Protein AF-A0A4Q3XXM8-F1 (afdb_monomer_lite)

Structure (mmCIF, N/CA/C/O backbone):
data_AF-A0A4Q3XXM8-F1
#
_entry.id   AF-A0A4Q3XXM8-F1
#
loop_
_atom_site.group_PDB
_atom_site.id
_atom_site.type_symbol
_atom_site.label_atom_id
_atom_site.label_alt_id
_atom_site.label_comp_id
_atom_site.label_asym_id
_atom_site.label_entity_id
_atom_site.label_seq_id
_atom_site.pdbx_PDB_ins_code
_atom_site.Cartn_x
_atom_site.Cartn_y
_atom_site.Cartn_z
_atom_site.occupancy
_atom_site.B_iso_or_equiv
_atom_site.auth_seq_id
_atom_site.auth_comp_id
_atom_site.auth_asym_id
_atom_site.auth_atom_id
_atom_site.pdbx_PDB_model_num
ATOM 1 N N . MET A 1 1 ? 9.157 -39.813 -12.692 1.00 67.88 1 MET A N 1
ATOM 2 C CA . MET A 1 1 ? 10.474 -39.292 -13.123 1.00 67.88 1 MET A CA 1
ATOM 3 C C . MET A 1 1 ? 10.829 -38.127 -12.213 1.00 67.88 1 MET A C 1
ATOM 5 O O . MET A 1 1 ? 9.988 -37.257 -12.037 1.00 67.88 1 MET A O 1
ATOM 9 N N . THR A 1 2 ? 11.993 -38.142 -11.562 1.00 83.81 2 THR A N 1
ATOM 10 C CA . THR A 1 2 ? 12.398 -37.094 -10.604 1.00 83.81 2 THR A CA 1
ATOM 11 C C . THR A 1 2 ? 13.127 -35.942 -11.303 1.00 83.81 2 THR A C 1
ATOM 13 O O . THR A 1 2 ? 13.667 -36.120 -12.393 1.00 83.81 2 THR A O 1
ATOM 16 N N . ALA A 1 3 ? 13.194 -34.762 -10.672 1.00 82.50 3 ALA A N 1
ATOM 17 C CA . ALA A 1 3 ? 13.905 -33.602 -11.227 1.00 82.50 3 ALA A CA 1
ATOM 18 C C . ALA A 1 3 ? 15.385 -33.905 -11.532 1.00 82.50 3 ALA A C 1
ATOM 20 O O . ALA A 1 3 ? 15.888 -33.500 -12.574 1.00 82.50 3 ALA A O 1
ATOM 21 N N . ALA A 1 4 ? 16.058 -34.683 -10.677 1.00 84.06 4 ALA A N 1
ATOM 22 C CA . ALA A 1 4 ? 17.441 -35.109 -10.898 1.00 84.06 4 ALA A CA 1
ATOM 23 C C . ALA A 1 4 ? 17.593 -35.977 -12.163 1.00 84.06 4 ALA A C 1
ATOM 25 O O . ALA A 1 4 ? 18.532 -35.785 -12.927 1.00 84.06 4 ALA A O 1
ATOM 26 N N . GLN A 1 5 ? 16.635 -36.873 -12.432 1.00 89.19 5 GLN A N 1
ATOM 27 C CA . GLN A 1 5 ? 16.628 -37.707 -13.643 1.00 89.19 5 GLN A CA 1
ATOM 28 C C . GLN A 1 5 ? 16.385 -36.886 -14.918 1.00 89.19 5 GLN A C 1
ATOM 30 O O . GLN A 1 5 ? 16.922 -37.215 -15.972 1.00 89.19 5 GLN A O 1
ATOM 35 N N . VAL A 1 6 ? 15.579 -35.823 -14.836 1.00 85.94 6 VAL A N 1
ATOM 36 C CA . VAL A 1 6 ? 15.364 -34.882 -15.949 1.00 85.94 6 VAL A CA 1
ATOM 37 C C . VAL A 1 6 ? 16.636 -34.078 -16.212 1.00 85.94 6 VAL A C 1
ATOM 39 O O . VAL A 1 6 ? 17.088 -34.012 -17.349 1.00 85.94 6 VAL A O 1
ATOM 42 N N . CYS A 1 7 ? 17.259 -33.549 -15.158 1.00 91.25 7 CYS A N 1
ATOM 43 C CA . CYS A 1 7 ? 18.519 -32.810 -15.244 1.00 91.25 7 CYS A CA 1
ATOM 44 C C . CYS A 1 7 ? 19.628 -33.645 -15.896 1.00 91.25 7 CYS A C 1
ATOM 46 O O . CYS A 1 7 ? 20.273 -33.185 -16.830 1.00 91.25 7 CYS A O 1
ATOM 48 N N . GLN A 1 8 ? 19.776 -34.905 -15.473 1.00 90.62 8 GLN A N 1
ATOM 49 C CA . GLN A 1 8 ? 20.765 -35.829 -16.029 1.00 90.62 8 GLN A CA 1
ATOM 50 C C . GLN A 1 8 ? 20.511 -36.169 -17.506 1.00 90.62 8 GLN A C 1
ATOM 52 O O . GLN A 1 8 ? 21.456 -36.371 -18.258 1.00 90.62 8 GLN A O 1
ATOM 57 N N . ARG A 1 9 ? 19.246 -36.248 -17.938 1.00 92.44 9 ARG A N 1
ATOM 58 C CA . ARG A 1 9 ? 18.896 -36.576 -19.330 1.00 92.44 9 ARG A CA 1
ATOM 59 C C . ARG A 1 9 ? 19.148 -35.416 -20.292 1.00 92.44 9 ARG A C 1
ATOM 61 O O . ARG A 1 9 ? 19.502 -35.661 -21.438 1.00 92.44 9 ARG A O 1
ATOM 68 N N . TYR A 1 10 ? 18.911 -34.189 -19.839 1.00 91.12 10 TYR A N 1
ATOM 69 C CA . TYR A 1 10 ? 19.000 -32.986 -20.670 1.00 91.12 10 TYR A CA 1
ATOM 70 C C . TYR A 1 10 ? 20.279 -32.173 -20.432 1.00 91.12 10 TYR A C 1
ATOM 72 O O . TYR A 1 10 ? 20.393 -31.080 -20.972 1.00 91.12 10 TYR A O 1
ATOM 80 N N . ASP A 1 11 ? 21.212 -32.693 -19.631 1.00 93.12 11 ASP A N 1
ATOM 81 C CA . ASP A 1 11 ? 22.475 -32.040 -19.254 1.00 93.12 11 ASP A CA 1
ATOM 82 C C . ASP A 1 11 ? 22.293 -30.607 -18.716 1.00 93.12 11 ASP A C 1
ATOM 84 O O . ASP A 1 11 ? 23.080 -29.695 -18.962 1.00 93.12 11 ASP A O 1
ATOM 88 N N . ILE A 1 12 ? 21.208 -30.394 -17.965 1.00 94.06 12 ILE A N 1
ATOM 89 C CA . ILE A 1 12 ? 20.912 -29.114 -17.316 1.00 94.06 12 ILE A CA 1
ATOM 90 C C . ILE A 1 12 ? 21.122 -29.221 -15.812 1.00 94.06 12 ILE A C 1
ATOM 92 O O . ILE A 1 12 ? 20.790 -30.225 -15.184 1.00 94.06 12 ILE A O 1
ATOM 96 N N . SER A 1 13 ? 21.633 -28.150 -15.204 1.00 93.06 13 SER A N 1
ATOM 97 C CA . SER A 1 13 ? 21.755 -28.086 -13.748 1.00 93.06 13 SER A CA 1
ATOM 98 C C . SER A 1 13 ? 20.377 -28.057 -13.075 1.00 93.06 13 SER A C 1
ATOM 100 O O . SER A 1 13 ? 19.411 -27.508 -13.614 1.00 93.06 13 SER A O 1
ATOM 102 N N . LEU A 1 14 ? 20.293 -28.573 -11.843 1.00 86.31 14 LEU A N 1
ATOM 103 C CA . LEU A 1 14 ? 19.061 -28.518 -11.047 1.00 86.31 14 LEU A CA 1
ATOM 104 C C . LEU A 1 14 ? 18.592 -27.075 -10.803 1.00 86.31 14 LEU A C 1
ATOM 106 O O . LEU A 1 14 ? 17.391 -26.817 -10.736 1.00 86.31 14 LEU A O 1
ATOM 110 N N . SER A 1 15 ? 19.531 -26.134 -10.695 1.00 85.06 15 SER A N 1
ATOM 111 C CA . SER A 1 15 ? 19.249 -24.707 -10.528 1.00 85.06 15 SER A CA 1
ATOM 112 C C . SER A 1 15 ? 18.613 -24.106 -11.782 1.00 85.06 15 SER A C 1
ATOM 114 O O . SER A 1 15 ? 17.580 -23.449 -11.675 1.00 85.06 15 SER A O 1
ATOM 116 N N . SER A 1 16 ? 19.165 -24.387 -12.968 1.00 88.62 16 SER A N 1
ATOM 117 C CA . SER A 1 16 ? 18.597 -23.954 -14.254 1.00 88.62 16 SER A CA 1
ATOM 118 C C . SER A 1 16 ? 17.220 -24.573 -14.477 1.00 88.62 16 SER A C 1
ATOM 120 O O . SER A 1 16 ? 16.274 -23.867 -14.809 1.00 88.62 16 SER A O 1
ATOM 122 N N . PHE A 1 17 ? 17.070 -25.872 -14.206 1.00 89.50 17 PHE A N 1
ATOM 123 C CA . PHE A 1 17 ? 15.781 -26.554 -14.286 1.00 89.50 17 PHE A CA 1
ATOM 124 C C . PHE A 1 17 ? 14.728 -25.906 -13.376 1.00 89.50 17 PHE A C 1
ATOM 126 O O . PHE A 1 17 ? 13.616 -25.634 -13.818 1.00 89.50 17 PHE A O 1
ATOM 133 N N . ARG A 1 18 ? 15.077 -25.602 -12.119 1.00 87.19 18 ARG A N 1
ATOM 134 C CA . ARG A 1 18 ? 14.179 -24.914 -11.176 1.00 87.19 18 ARG A CA 1
ATOM 135 C C . ARG A 1 18 ? 13.834 -23.495 -11.615 1.00 87.19 18 ARG A C 1
ATOM 137 O O . ARG A 1 18 ? 12.700 -23.073 -11.413 1.00 87.19 18 ARG A O 1
ATOM 144 N N . LEU A 1 19 ? 14.783 -22.774 -12.208 1.00 85.00 19 LEU A N 1
ATOM 145 C CA . LEU A 1 19 ? 14.541 -21.445 -12.762 1.00 85.00 19 LEU A CA 1
ATOM 146 C C . LEU A 1 19 ? 13.542 -21.510 -13.923 1.00 85.00 19 LEU A C 1
ATOM 148 O O . LEU A 1 19 ? 12.553 -20.788 -13.903 1.00 85.00 19 LEU A O 1
ATOM 152 N N . HIS A 1 20 ? 13.751 -22.409 -14.886 1.00 86.62 20 HIS A N 1
ATOM 153 C CA . HIS A 1 20 ? 12.822 -22.603 -16.003 1.00 86.62 20 HIS A CA 1
ATOM 154 C C . HIS A 1 20 ? 11.451 -23.082 -15.535 1.00 86.62 20 HIS A C 1
ATOM 156 O O . HIS A 1 20 ? 10.440 -22.590 -16.024 1.00 86.62 20 HIS A O 1
ATOM 162 N N . ALA A 1 21 ? 11.408 -23.976 -14.546 1.00 87.31 21 ALA A N 1
ATOM 163 C CA . ALA A 1 21 ? 10.158 -24.405 -13.941 1.00 87.31 21 ALA A CA 1
ATOM 164 C C . ALA A 1 21 ? 9.421 -23.237 -13.266 1.00 87.31 21 ALA A C 1
ATOM 166 O O . ALA A 1 21 ? 8.209 -23.134 -13.404 1.00 87.31 21 ALA A O 1
ATOM 167 N N . ARG A 1 22 ? 10.137 -22.324 -12.592 1.00 76.44 22 ARG A N 1
ATOM 168 C CA . ARG A 1 22 ? 9.548 -21.113 -12.001 1.00 76.44 22 ARG A CA 1
ATOM 169 C C . ARG A 1 22 ? 9.010 -20.169 -13.076 1.00 76.44 22 ARG A C 1
ATOM 171 O O . ARG A 1 22 ? 7.848 -19.797 -13.015 1.00 76.44 22 ARG A O 1
ATOM 178 N N . VAL A 1 23 ? 9.830 -19.830 -14.073 1.00 77.56 23 VAL A N 1
ATOM 179 C CA . VAL A 1 23 ? 9.453 -18.913 -15.166 1.00 77.56 23 VAL A CA 1
ATOM 180 C C . VAL A 1 23 ? 8.294 -19.471 -15.995 1.00 77.56 23 VAL A C 1
ATOM 182 O O . VAL A 1 23 ? 7.409 -18.729 -16.401 1.00 77.56 23 VAL A O 1
ATOM 185 N N . GLY A 1 24 ? 8.282 -20.781 -16.239 1.00 81.31 24 GLY A N 1
ATOM 186 C CA . GLY A 1 24 ? 7.232 -21.458 -16.996 1.00 81.31 24 GLY A CA 1
ATOM 187 C C . GLY A 1 24 ? 6.001 -21.838 -16.174 1.00 81.31 24 GLY A C 1
ATOM 188 O O . GLY A 1 24 ? 5.090 -22.448 -16.729 1.00 81.31 24 GLY A O 1
ATOM 189 N N . GLY A 1 25 ? 5.976 -21.557 -14.866 1.00 78.94 25 GLY A N 1
ATOM 190 C CA . GLY A 1 25 ? 4.890 -21.981 -13.978 1.00 78.94 25 GLY A CA 1
ATOM 191 C C . GLY A 1 25 ? 4.705 -23.503 -13.918 1.00 78.94 25 GLY A C 1
ATOM 192 O O . GLY A 1 25 ? 3.598 -23.989 -13.687 1.00 78.94 25 GLY A O 1
ATOM 193 N N . TRP A 1 26 ? 5.765 -24.282 -14.162 1.00 83.12 26 TRP A N 1
ATOM 194 C CA . TRP A 1 26 ? 5.701 -25.740 -14.183 1.00 83.12 26 TRP A CA 1
ATOM 195 C C . TRP A 1 26 ? 5.463 -26.262 -12.771 1.00 83.12 26 TRP A C 1
ATOM 197 O O . TRP A 1 26 ? 6.353 -26.266 -11.917 1.00 83.12 26 TRP A O 1
ATOM 207 N N . ARG A 1 27 ? 4.241 -26.729 -12.531 1.00 73.31 27 ARG A N 1
ATOM 208 C CA . ARG A 1 27 ? 3.863 -27.392 -11.288 1.00 73.31 27 ARG A CA 1
ATOM 209 C C . ARG A 1 27 ? 4.184 -28.877 -11.350 1.00 73.31 27 ARG A C 1
ATOM 211 O O . ARG A 1 27 ? 4.212 -29.506 -12.408 1.00 73.31 27 ARG A O 1
ATOM 218 N N . ARG A 1 28 ? 4.428 -29.447 -10.177 1.00 71.56 28 ARG A N 1
ATOM 219 C CA . ARG A 1 28 ? 4.522 -30.892 -9.992 1.00 71.56 28 ARG A CA 1
ATOM 220 C C . ARG A 1 28 ? 3.136 -31.500 -10.210 1.00 71.56 28 ARG A C 1
ATOM 222 O O . ARG A 1 28 ? 2.192 -31.068 -9.567 1.00 71.56 28 ARG A O 1
ATOM 229 N N . MET A 1 29 ? 3.012 -32.493 -11.092 1.00 64.75 29 MET A N 1
ATOM 230 C CA . MET A 1 29 ? 1.732 -33.183 -11.345 1.00 64.75 29 MET A CA 1
ATOM 231 C C . MET A 1 29 ? 1.165 -33.866 -10.090 1.00 64.75 29 MET A C 1
ATOM 233 O O . MET A 1 29 ? -0.035 -34.080 -9.994 1.00 64.75 29 MET A O 1
ATOM 237 N N . ASP A 1 30 ? 2.030 -34.214 -9.136 1.00 66.62 30 ASP A N 1
ATOM 238 C CA . ASP A 1 30 ? 1.678 -34.781 -7.833 1.00 66.62 30 ASP A CA 1
ATOM 239 C C . ASP A 1 30 ? 1.353 -33.724 -6.768 1.00 66.62 30 ASP A C 1
ATOM 241 O O . ASP A 1 30 ? 0.898 -34.064 -5.678 1.00 66.62 30 ASP A O 1
ATOM 245 N N . GLN A 1 31 ? 1.588 -32.444 -7.062 1.00 64.69 31 GLN A N 1
ATOM 246 C CA . GLN A 1 31 ? 1.162 -31.360 -6.196 1.00 64.69 31 GLN A CA 1
ATOM 247 C C . GLN A 1 31 ? -0.325 -31.123 -6.474 1.00 64.69 31 GLN A C 1
ATOM 249 O O . GLN A 1 31 ? -0.661 -30.756 -7.605 1.00 64.69 31 GLN A O 1
ATOM 254 N N . PRO A 1 32 ? -1.224 -31.338 -5.494 1.00 60.81 32 PRO A N 1
ATOM 255 C CA . PRO A 1 32 ? -2.619 -30.975 -5.683 1.00 60.81 32 PRO A CA 1
ATOM 256 C C . PRO A 1 32 ? -2.660 -29.503 -6.088 1.00 60.81 32 PRO A C 1
ATOM 258 O O . PRO A 1 32 ? -1.897 -28.688 -5.553 1.00 60.81 32 PRO A O 1
ATOM 261 N N . ALA A 1 33 ? -3.487 -29.173 -7.084 1.00 61.25 33 ALA A N 1
ATOM 262 C CA . ALA A 1 33 ? -3.715 -27.781 -7.435 1.00 61.25 33 ALA A CA 1
ATOM 263 C C . ALA A 1 33 ? -4.059 -27.056 -6.133 1.00 61.25 33 ALA A C 1
ATOM 265 O O . ALA A 1 33 ? -4.947 -27.501 -5.412 1.00 61.25 33 ALA A O 1
ATOM 266 N N . SER A 1 34 ? -3.289 -26.020 -5.783 1.00 55.09 34 SER A N 1
ATOM 267 C CA . SER A 1 34 ? -3.621 -25.186 -4.629 1.00 55.09 34 SER A CA 1
ATOM 268 C C . SER A 1 34 ? -4.976 -24.555 -4.933 1.00 55.09 34 SER A C 1
ATOM 270 O O . SER A 1 34 ? -5.052 -23.592 -5.686 1.00 55.09 34 SER A O 1
ATOM 272 N N . GLU A 1 35 ? -6.030 -25.209 -4.458 1.00 57.59 35 GLU A N 1
ATOM 273 C CA . GLU A 1 35 ? -7.436 -24.864 -4.677 1.00 57.59 35 GLU A CA 1
ATOM 274 C C . GLU A 1 35 ? -7.880 -23.772 -3.700 1.00 57.59 35 GLU A C 1
ATOM 276 O O . GLU A 1 35 ? -8.967 -23.224 -3.823 1.00 57.59 35 GLU A O 1
ATOM 281 N N . ILE A 1 36 ? -7.007 -23.441 -2.747 1.00 57.34 36 ILE A N 1
ATOM 282 C CA . ILE A 1 36 ? -7.169 -22.370 -1.777 1.00 57.34 36 ILE A CA 1
ATOM 283 C C . ILE A 1 36 ? -6.717 -21.078 -2.471 1.00 57.34 36 ILE A C 1
ATOM 285 O O . ILE A 1 36 ? -5.523 -20.951 -2.773 1.00 57.34 36 ILE A O 1
ATOM 289 N N . PRO A 1 37 ? -7.640 -20.145 -2.778 1.00 56.88 37 PRO A N 1
ATOM 290 C CA . PRO A 1 37 ? -7.265 -18.794 -3.164 1.00 56.88 37 PRO A CA 1
ATOM 291 C C . PRO A 1 37 ? -6.424 -18.197 -2.033 1.00 56.88 37 PRO A C 1
ATOM 293 O O . PRO A 1 37 ? -6.772 -18.428 -0.873 1.00 56.88 37 PRO A O 1
ATOM 296 N N . PRO A 1 38 ? -5.344 -17.462 -2.338 1.00 58.34 38 PRO A N 1
ATOM 297 C CA . PRO A 1 38 ? -4.522 -16.862 -1.299 1.00 58.34 38 PRO A CA 1
ATOM 298 C C . PRO A 1 38 ? -5.405 -16.027 -0.372 1.00 58.34 38 PRO A C 1
ATOM 300 O O . PRO A 1 38 ? -6.223 -15.222 -0.834 1.00 58.34 38 PRO A O 1
ATOM 303 N N . GLU A 1 39 ? -5.274 -16.262 0.931 1.00 58.97 39 GLU A N 1
ATOM 304 C CA . GLU A 1 39 ? -5.974 -15.467 1.939 1.00 58.97 39 GLU A CA 1
ATOM 305 C C . GLU A 1 39 ? -5.595 -13.986 1.740 1.00 58.97 39 GLU A C 1
ATOM 307 O O . GLU A 1 39 ? -4.436 -13.688 1.428 1.00 58.97 39 GLU A O 1
ATOM 312 N N . PRO A 1 40 ? -6.528 -13.029 1.898 1.00 57.56 40 PRO A N 1
ATOM 313 C CA . PRO A 1 40 ? -6.214 -11.611 1.759 1.00 57.56 40 PRO A CA 1
ATOM 314 C C . PRO A 1 40 ? -5.060 -11.202 2.691 1.00 57.56 40 PRO A C 1
ATOM 316 O O . PRO A 1 40 ? -5.246 -11.055 3.898 1.00 57.56 40 PRO A O 1
ATOM 319 N N . GLY A 1 41 ? -3.865 -10.999 2.127 1.00 59.09 41 GLY A N 1
ATOM 320 C CA . GLY A 1 41 ? -2.643 -10.683 2.877 1.00 59.09 41 GLY A CA 1
ATOM 321 C C . GLY A 1 41 ? -1.556 -11.763 2.856 1.00 59.09 41 GLY A C 1
ATOM 322 O O . GLY A 1 41 ? -0.490 -11.535 3.428 1.00 59.09 41 GLY A O 1
ATOM 323 N N . GLU A 1 42 ? -1.771 -12.904 2.196 1.00 64.38 42 GLU A N 1
ATOM 324 C CA . GLU A 1 42 ? -0.687 -13.840 1.897 1.00 64.38 42 GLU A CA 1
ATOM 325 C C . GLU A 1 42 ? 0.273 -13.240 0.868 1.00 64.38 42 GLU A C 1
ATOM 327 O O . GLU A 1 42 ? -0.114 -12.846 -0.227 1.00 64.38 42 GLU A O 1
ATOM 332 N N . TYR A 1 43 ? 1.549 -13.173 1.242 1.00 61.59 43 TYR A N 1
ATOM 333 C CA . TYR A 1 43 ? 2.623 -12.741 0.359 1.00 61.59 43 TYR A CA 1
ATOM 334 C C . TYR A 1 43 ? 2.853 -13.795 -0.729 1.00 61.59 43 TYR A C 1
ATOM 336 O O . TYR A 1 43 ? 3.370 -14.879 -0.433 1.00 61.59 43 TYR A O 1
ATOM 344 N N . HIS A 1 44 ? 2.518 -13.482 -1.984 1.00 61.88 44 HIS A N 1
ATOM 345 C CA . HIS A 1 44 ? 2.935 -14.306 -3.110 1.00 61.88 44 HIS A CA 1
ATOM 346 C C . HIS A 1 44 ? 4.297 -13.812 -3.633 1.00 61.88 44 HIS A C 1
ATOM 348 O O . HIS A 1 44 ? 4.485 -12.616 -3.844 1.00 61.88 44 HIS A O 1
ATOM 354 N N . PRO A 1 45 ? 5.279 -14.698 -3.880 1.00 61.66 45 PRO A N 1
ATOM 355 C CA . PRO A 1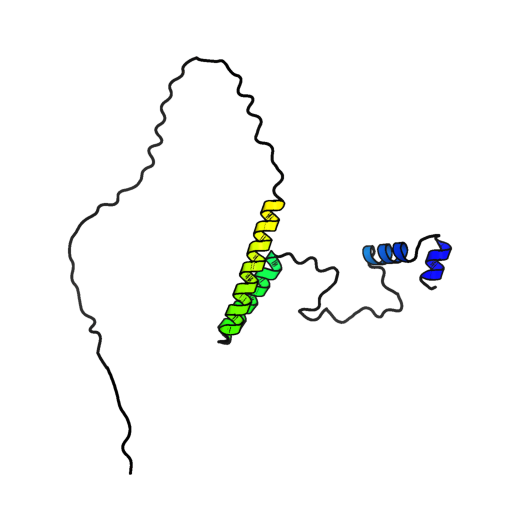 45 ? 6.609 -14.290 -4.344 1.00 61.66 45 PRO A CA 1
ATOM 356 C C . PRO A 1 45 ? 6.613 -13.609 -5.725 1.00 61.66 45 PRO A C 1
ATOM 358 O O . PRO A 1 45 ? 7.605 -12.972 -6.071 1.00 61.66 45 PRO A O 1
ATOM 361 N N . ASP A 1 46 ? 5.523 -13.725 -6.488 1.00 62.22 46 ASP A N 1
ATOM 362 C CA . ASP A 1 46 ? 5.330 -13.031 -7.770 1.00 62.22 46 ASP A CA 1
ATOM 363 C C . ASP A 1 46 ? 4.520 -11.720 -7.643 1.00 62.22 46 ASP A C 1
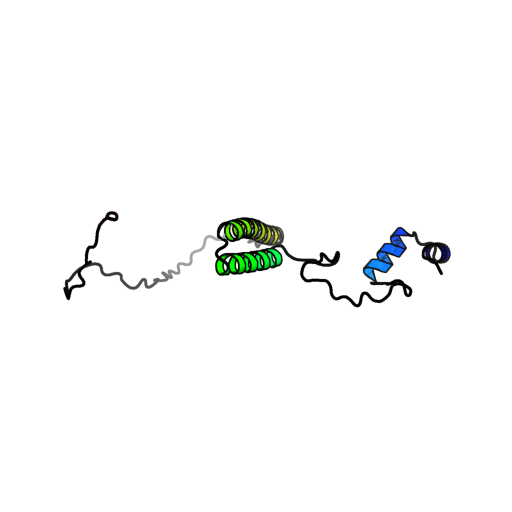ATOM 365 O O . ASP A 1 46 ? 4.301 -11.040 -8.649 1.00 62.22 46 ASP A O 1
ATOM 369 N N . ASP A 1 47 ? 4.100 -11.334 -6.430 1.00 69.06 47 ASP A N 1
ATOM 370 C CA . ASP A 1 47 ? 3.398 -10.070 -6.183 1.00 69.06 47 ASP A CA 1
ATO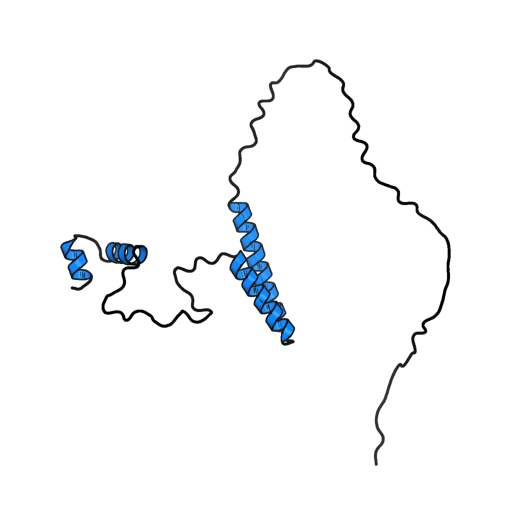M 371 C C . ASP A 1 47 ? 4.373 -8.894 -6.298 1.00 69.06 47 ASP A C 1
ATOM 373 O O . ASP A 1 47 ? 5.001 -8.450 -5.333 1.00 69.06 47 ASP A O 1
ATOM 377 N N . ASN A 1 48 ? 4.495 -8.352 -7.508 1.00 73.81 48 ASN A N 1
ATOM 378 C CA . ASN A 1 48 ? 5.138 -7.062 -7.730 1.00 73.81 48 ASN A CA 1
ATOM 379 C C . ASN A 1 48 ? 4.164 -5.936 -7.368 1.00 73.81 48 ASN A C 1
ATOM 381 O O . ASN A 1 48 ? 3.542 -5.333 -8.238 1.00 73.81 48 ASN A O 1
ATOM 385 N N . VAL A 1 49 ? 4.030 -5.658 -6.072 1.00 81.50 49 VAL A N 1
ATOM 386 C CA . VAL A 1 49 ? 3.281 -4.500 -5.565 1.00 81.50 49 VAL A CA 1
ATOM 387 C C . VAL A 1 49 ? 4.159 -3.253 -5.562 1.00 81.50 49 VAL A C 1
ATOM 389 O O . VAL A 1 49 ? 5.285 -3.263 -5.056 1.00 81.50 49 VAL A O 1
ATOM 392 N N . SER A 1 50 ? 3.658 -2.157 -6.132 1.00 89.06 50 SER A N 1
ATOM 393 C CA . SER A 1 50 ? 4.380 -0.888 -6.125 1.00 89.06 50 SER A CA 1
ATOM 394 C C . SER A 1 50 ? 4.257 -0.187 -4.766 1.00 89.06 50 SER A C 1
ATOM 396 O O . SER A 1 50 ? 3.333 -0.429 -3.986 1.00 89.06 50 SER A O 1
ATOM 398 N N . PHE A 1 51 ? 5.173 0.743 -4.471 1.00 89.94 51 PHE A N 1
ATOM 399 C CA . PHE A 1 51 ? 5.065 1.576 -3.265 1.00 89.94 51 PHE A CA 1
ATOM 400 C C . PHE A 1 51 ? 3.784 2.426 -3.244 1.00 89.94 51 PHE A C 1
ATOM 402 O O . PHE A 1 51 ? 3.316 2.766 -2.160 1.00 89.94 51 PHE A O 1
ATOM 409 N N . ALA A 1 52 ? 3.220 2.752 -4.414 1.00 91.31 52 ALA A N 1
ATOM 410 C CA . ALA A 1 52 ? 1.954 3.470 -4.518 1.00 91.31 52 ALA A CA 1
ATOM 411 C C . ALA A 1 52 ? 0.777 2.583 -4.082 1.00 91.31 52 ALA A C 1
ATOM 413 O O . ALA A 1 52 ? 0.007 2.992 -3.217 1.00 91.31 52 ALA A O 1
ATOM 414 N N . ASP A 1 53 ? 0.717 1.337 -4.562 1.00 91.19 53 ASP A N 1
ATOM 415 C CA . ASP A 1 53 ? -0.347 0.388 -4.191 1.00 91.19 53 ASP A CA 1
ATOM 416 C C . ASP A 1 53 ? -0.349 0.107 -2.679 1.00 91.19 53 ASP A C 1
ATOM 418 O O . ASP A 1 53 ? -1.392 0.042 -2.025 1.00 91.19 53 ASP A O 1
ATOM 422 N N . LEU A 1 54 ? 0.843 -0.007 -2.085 1.00 93.19 54 LEU A N 1
ATOM 423 C CA . LEU A 1 54 ? 0.988 -0.173 -0.638 1.00 93.19 54 LEU A CA 1
ATOM 424 C C . LEU A 1 54 ? 0.546 1.076 0.141 1.00 93.19 54 LEU A C 1
ATOM 426 O O . LEU A 1 54 ? 0.015 0.947 1.248 1.00 93.19 54 LEU A O 1
ATOM 430 N N . ALA A 1 55 ? 0.757 2.278 -0.406 1.00 95.75 55 ALA A N 1
ATOM 431 C CA . ALA A 1 55 ? 0.277 3.515 0.204 1.00 95.75 55 ALA A CA 1
ATOM 432 C C . ALA A 1 55 ? -1.259 3.574 0.185 1.00 95.75 55 ALA A C 1
ATOM 434 O O . ALA A 1 55 ? -1.868 3.878 1.212 1.00 95.75 55 ALA A O 1
ATOM 435 N N . ASP A 1 56 ? -1.897 3.188 -0.921 1.00 94.94 56 ASP A N 1
ATOM 436 C CA . ASP A 1 56 ? -3.360 3.118 -1.014 1.00 94.94 56 ASP A CA 1
ATOM 437 C C . ASP A 1 56 ? -3.944 2.147 0.020 1.00 94.94 56 ASP A C 1
ATOM 439 O O . ASP A 1 56 ? -4.909 2.467 0.726 1.00 94.94 56 ASP A O 1
ATOM 443 N N . GLN A 1 57 ? -3.302 0.991 0.206 1.00 95.44 57 GLN A N 1
ATOM 444 C CA . GLN A 1 57 ? -3.712 0.035 1.231 1.00 95.44 57 GLN A CA 1
ATOM 445 C C . GLN A 1 57 ? -3.532 0.586 2.654 1.00 95.44 57 GLN A C 1
ATOM 447 O O . GLN A 1 57 ? -4.403 0.402 3.513 1.00 95.44 57 GLN A O 1
ATOM 452 N N . ALA A 1 58 ? -2.439 1.308 2.920 1.00 97.19 58 ALA A N 1
ATOM 453 C CA . ALA A 1 58 ? -2.247 1.993 4.196 1.00 97.19 58 ALA A CA 1
ATOM 454 C C . ALA A 1 58 ? -3.353 3.034 4.442 1.00 97.19 58 ALA A C 1
ATOM 456 O O . ALA A 1 58 ? -3.886 3.111 5.550 1.00 97.19 58 ALA A O 1
ATOM 457 N N . PHE A 1 59 ? -3.770 3.773 3.411 1.00 96.88 59 PHE A N 1
ATOM 458 C CA . PHE A 1 59 ? -4.859 4.744 3.510 1.00 96.88 59 PHE A CA 1
ATOM 459 C C . PHE A 1 59 ? -6.210 4.093 3.850 1.00 96.88 59 PHE A C 1
ATOM 461 O O . PHE A 1 59 ? -6.959 4.605 4.691 1.00 96.88 59 PHE A O 1
ATOM 468 N N . LEU A 1 60 ? -6.515 2.923 3.278 1.00 97.12 60 LEU A N 1
ATOM 469 C CA . LEU A 1 60 ? -7.706 2.150 3.650 1.00 97.12 60 LEU A CA 1
ATOM 470 C C . LEU A 1 60 ? -7.681 1.726 5.127 1.00 97.12 60 LEU A C 1
ATOM 472 O O . LEU A 1 60 ? -8.706 1.815 5.812 1.00 97.12 60 LEU A O 1
ATOM 476 N N . ASN A 1 61 ? -6.515 1.338 5.647 1.00 96.75 61 ASN A N 1
ATOM 477 C CA . ASN A 1 61 ? -6.357 1.012 7.064 1.00 96.75 61 ASN A CA 1
ATOM 478 C C . ASN A 1 61 ? -6.540 2.237 7.973 1.00 96.75 61 ASN A C 1
ATOM 480 O O . ASN A 1 61 ? -7.188 2.113 9.013 1.00 96.75 61 ASN A O 1
ATOM 484 N N . ILE A 1 62 ? -6.077 3.426 7.565 1.00 98.06 62 ILE A N 1
ATOM 485 C CA . ILE A 1 62 ? -6.353 4.685 8.283 1.00 98.06 62 ILE A CA 1
ATOM 486 C C . ILE A 1 62 ? -7.865 4.907 8.380 1.00 98.06 62 ILE A C 1
ATOM 488 O O . ILE A 1 62 ? -8.389 5.096 9.478 1.00 98.06 62 ILE A O 1
ATOM 492 N N . ARG A 1 63 ? -8.590 4.825 7.255 1.00 97.94 63 ARG A N 1
ATOM 493 C CA . ARG A 1 63 ? -10.054 5.003 7.232 1.00 97.94 63 ARG A CA 1
ATOM 494 C C . ARG A 1 63 ? -10.766 4.002 8.139 1.00 97.94 63 ARG A C 1
ATOM 496 O O . ARG A 1 63 ? -11.674 4.384 8.875 1.00 97.94 63 ARG A O 1
ATOM 503 N N . ARG A 1 64 ? -10.339 2.736 8.118 1.00 98.00 64 ARG A N 1
ATOM 504 C CA . ARG A 1 64 ? -10.887 1.680 8.982 1.00 98.00 64 ARG A CA 1
ATOM 505 C C . ARG A 1 64 ? -10.624 1.961 10.463 1.00 98.00 64 ARG A C 1
ATOM 507 O O . ARG A 1 64 ? -11.533 1.811 11.275 1.00 98.00 64 ARG A O 1
ATOM 514 N N . ALA A 1 65 ? -9.410 2.374 10.820 1.00 97.56 65 ALA A N 1
ATOM 515 C CA . ALA A 1 65 ? -9.046 2.694 12.197 1.00 97.56 65 ALA A CA 1
ATOM 516 C C . ALA A 1 65 ? -9.815 3.918 12.721 1.00 97.56 65 ALA A C 1
ATOM 518 O O . ALA A 1 65 ? -10.328 3.881 13.839 1.00 97.56 65 ALA A O 1
ATOM 519 N N . LEU A 1 66 ? -9.963 4.962 11.897 1.00 97.12 66 LEU A N 1
ATOM 520 C CA . LEU A 1 66 ? -10.766 6.144 12.222 1.00 97.12 66 LEU A CA 1
ATOM 521 C C . LEU A 1 66 ? -12.245 5.792 12.412 1.00 97.12 66 LEU A C 1
ATOM 523 O O . LEU A 1 66 ? -12.836 6.189 13.412 1.00 97.12 66 LEU A O 1
ATOM 527 N N . GLY A 1 67 ? -12.819 4.989 11.510 1.00 97.38 67 GLY A N 1
ATOM 528 C CA . GLY A 1 67 ? -14.204 4.520 11.630 1.00 97.38 67 GLY A CA 1
ATOM 529 C C . GLY A 1 67 ? -14.464 3.695 12.894 1.00 97.38 67 GLY A C 1
ATOM 530 O O . GLY A 1 67 ? -15.585 3.667 13.389 1.00 97.38 67 GLY A O 1
ATOM 531 N N . ALA A 1 68 ? -13.428 3.065 13.450 1.00 96.94 68 ALA A N 1
ATOM 532 C CA . ALA A 1 68 ? -13.503 2.304 14.692 1.00 96.94 68 ALA A CA 1
ATOM 533 C C . ALA A 1 68 ? -13.023 3.076 15.939 1.00 96.94 68 ALA A C 1
ATOM 535 O O . ALA A 1 68 ? -12.869 2.473 17.000 1.00 96.94 68 ALA A O 1
ATOM 536 N N . GLY A 1 69 ? -12.736 4.379 15.827 1.00 97.56 69 GLY A N 1
ATOM 537 C CA . GLY A 1 69 ? -12.288 5.216 16.948 1.00 97.56 69 GLY A CA 1
ATOM 538 C C . GLY A 1 69 ? -10.868 4.924 17.454 1.00 97.56 69 GLY A C 1
ATOM 539 O O . GLY A 1 69 ? -10.494 5.361 18.541 1.00 97.56 69 GLY A O 1
ATOM 540 N N . ARG A 1 70 ? -10.042 4.199 16.689 1.00 97.94 70 ARG A N 1
ATOM 541 C CA . ARG A 1 70 ? -8.680 3.803 17.088 1.00 97.94 70 ARG A CA 1
ATOM 542 C C . ARG A 1 70 ? -7.645 4.810 16.591 1.00 97.94 70 ARG A C 1
ATOM 544 O O . ARG A 1 70 ? -6.894 4.554 15.650 1.00 97.94 70 ARG A O 1
ATOM 551 N N . ALA A 1 71 ? -7.599 5.969 17.247 1.00 95.81 71 ALA A N 1
ATOM 552 C CA . ALA A 1 71 ? -6.745 7.095 16.850 1.00 95.81 71 ALA A CA 1
ATOM 553 C C . ALA A 1 71 ? -5.237 6.762 16.825 1.00 95.81 71 ALA A C 1
ATOM 555 O O . ALA A 1 71 ? -4.509 7.219 15.940 1.00 95.81 71 ALA A O 1
ATOM 556 N N . SER A 1 72 ? -4.754 5.938 17.760 1.00 97.69 72 SER A N 1
ATOM 557 C CA . SER A 1 72 ? -3.350 5.501 17.814 1.00 97.69 72 SER A CA 1
ATOM 558 C C . SER A 1 72 ? -2.968 4.595 16.639 1.00 97.69 72 SER A C 1
ATOM 560 O O . SER A 1 72 ? -1.883 4.732 16.068 1.00 97.69 72 SER A O 1
ATOM 562 N N . GLU A 1 73 ? -3.874 3.705 16.235 1.00 97.44 73 GLU A N 1
ATOM 563 C CA . GLU A 1 73 ? -3.678 2.843 15.073 1.00 97.44 73 GLU A CA 1
ATOM 564 C C . GLU A 1 73 ? -3.689 3.672 13.782 1.00 97.44 73 GLU A C 1
ATOM 566 O O . GLU A 1 73 ? -2.772 3.555 12.972 1.00 97.44 73 GLU A O 1
ATOM 571 N N . ALA A 1 74 ? -4.654 4.587 13.636 1.00 98.06 74 ALA A N 1
ATOM 572 C CA . ALA A 1 74 ? -4.701 5.519 12.509 1.00 98.06 74 ALA A CA 1
ATOM 573 C C . ALA A 1 74 ? -3.402 6.337 12.393 1.00 98.06 74 ALA A C 1
ATOM 575 O O . ALA A 1 74 ? -2.844 6.464 11.306 1.00 98.06 74 ALA A O 1
ATOM 576 N N . SER A 1 75 ? -2.872 6.820 13.521 1.00 97.88 75 SER A N 1
ATOM 577 C CA . SER A 1 75 ? -1.605 7.564 13.561 1.00 97.88 75 SER A CA 1
ATOM 578 C C . SER A 1 75 ? -0.412 6.714 13.114 1.00 97.88 75 SER A C 1
ATOM 580 O O . SER A 1 75 ? 0.479 7.202 12.419 1.00 97.88 75 SER A O 1
ATOM 582 N N . THR A 1 76 ? -0.393 5.434 13.492 1.00 98.25 76 THR A N 1
ATOM 583 C CA . THR A 1 76 ? 0.634 4.483 13.044 1.00 98.25 76 THR A CA 1
ATOM 584 C C . THR A 1 76 ? 0.566 4.281 11.534 1.00 98.25 76 THR A C 1
ATOM 586 O O . THR A 1 76 ? 1.585 4.416 10.856 1.00 98.25 76 THR A O 1
ATOM 589 N N . TRP A 1 77 ? -0.629 4.034 10.992 1.00 98.06 77 TRP A N 1
ATOM 590 C CA . TRP A 1 77 ? -0.823 3.857 9.553 1.00 98.06 77 TRP A CA 1
ATOM 591 C C . TRP A 1 77 ? -0.515 5.122 8.750 1.00 98.06 77 TRP A C 1
ATOM 593 O O . TRP A 1 77 ? 0.028 5.016 7.654 1.00 98.06 77 TRP A O 1
ATOM 603 N N . MET A 1 78 ? -0.758 6.312 9.305 1.00 98.12 78 MET A N 1
ATOM 604 C CA . MET A 1 78 ? -0.421 7.578 8.648 1.00 98.12 78 MET A CA 1
ATOM 605 C C . MET A 1 78 ? 1.091 7.739 8.448 1.00 98.12 78 MET A C 1
ATOM 607 O O . MET A 1 78 ? 1.541 8.056 7.353 1.00 98.12 78 MET A O 1
ATOM 611 N N . ARG A 1 79 ? 1.899 7.376 9.454 1.00 98.38 79 ARG A N 1
ATOM 612 C CA . ARG A 1 79 ? 3.368 7.362 9.317 1.00 98.38 79 ARG A CA 1
ATOM 613 C C . ARG A 1 79 ? 3.859 6.355 8.275 1.00 98.38 79 ARG A C 1
ATOM 615 O O . ARG A 1 79 ? 4.898 6.575 7.656 1.00 98.38 79 ARG A O 1
ATOM 622 N N . VAL A 1 80 ? 3.170 5.222 8.130 1.00 98.00 80 VAL A N 1
ATOM 623 C CA . VAL A 1 80 ? 3.487 4.214 7.105 1.00 98.00 80 VAL A CA 1
ATOM 624 C C . VAL A 1 80 ? 3.149 4.755 5.717 1.00 98.00 80 VAL A C 1
ATOM 626 O O . VAL A 1 80 ? 3.990 4.677 4.824 1.00 98.00 80 VAL A O 1
ATOM 629 N N . TYR A 1 81 ? 1.969 5.358 5.565 1.00 97.81 81 TYR A N 1
ATOM 630 C CA . TYR A 1 81 ? 1.529 6.006 4.333 1.00 97.81 81 TYR A CA 1
ATOM 631 C C . TYR A 1 81 ? 2.531 7.060 3.849 1.00 97.81 81 TYR A C 1
ATOM 633 O O . TYR A 1 81 ? 2.975 6.979 2.706 1.00 97.81 81 TYR A O 1
ATOM 641 N N . ASP A 1 82 ? 2.961 7.980 4.720 1.00 97.44 82 ASP A N 1
ATOM 642 C CA . ASP A 1 82 ? 3.894 9.053 4.345 1.00 97.44 82 ASP A CA 1
ATOM 643 C C . ASP A 1 82 ? 5.203 8.495 3.772 1.00 97.44 82 ASP A C 1
ATOM 645 O O . ASP A 1 82 ? 5.640 8.897 2.694 1.00 97.44 82 ASP A O 1
ATOM 649 N N . LYS A 1 83 ? 5.782 7.484 4.436 1.00 97.38 83 LYS A N 1
ATOM 650 C CA . LYS A 1 83 ? 7.023 6.828 3.991 1.00 97.38 83 LYS A CA 1
ATOM 651 C C . LYS A 1 83 ? 6.869 6.124 2.645 1.00 97.38 83 LYS A C 1
ATOM 653 O O . LYS A 1 83 ? 7.788 6.159 1.825 1.00 97.38 83 LYS A O 1
ATOM 658 N N . LEU A 1 84 ? 5.740 5.451 2.427 1.00 96.62 84 LEU A N 1
ATOM 659 C CA . LEU A 1 84 ? 5.455 4.762 1.169 1.00 96.62 84 LEU A CA 1
ATOM 660 C C . LEU A 1 84 ? 5.239 5.769 0.036 1.00 96.62 84 LEU A C 1
ATOM 662 O O . LEU A 1 84 ? 5.824 5.616 -1.035 1.00 96.62 84 LEU A O 1
ATOM 666 N N . ALA A 1 85 ? 4.491 6.840 0.298 1.00 94.88 85 ALA A N 1
ATOM 667 C CA . ALA A 1 85 ? 4.237 7.907 -0.658 1.00 94.88 85 ALA A CA 1
ATOM 668 C C . ALA A 1 85 ? 5.524 8.670 -1.025 1.00 94.88 85 ALA A C 1
ATOM 670 O O . ALA A 1 85 ? 5.758 8.953 -2.200 1.00 94.88 85 ALA A O 1
ATOM 671 N N . ASP A 1 86 ? 6.396 8.949 -0.050 1.00 95.12 86 ASP A N 1
ATOM 672 C CA . ASP A 1 86 ? 7.729 9.519 -0.288 1.00 95.12 86 ASP A CA 1
ATOM 673 C C . ASP A 1 86 ? 8.562 8.625 -1.207 1.00 95.12 86 ASP A C 1
ATOM 675 O O . ASP A 1 86 ? 9.182 9.095 -2.164 1.00 95.12 86 ASP A O 1
ATOM 679 N N . ARG A 1 87 ? 8.558 7.314 -0.950 1.00 91.88 87 ARG A N 1
ATOM 680 C CA . ARG A 1 87 ? 9.336 6.358 -1.739 1.00 91.88 87 ARG A CA 1
ATOM 681 C C . ARG A 1 87 ? 8.776 6.167 -3.147 1.00 91.88 87 ARG A C 1
ATOM 683 O O . ARG A 1 87 ? 9.561 6.055 -4.086 1.00 91.88 87 ARG A O 1
ATOM 690 N N . ALA A 1 88 ? 7.455 6.192 -3.304 1.00 92.19 88 ALA A N 1
ATOM 691 C CA . ALA A 1 88 ? 6.799 6.183 -4.607 1.00 92.19 88 ALA A CA 1
ATOM 692 C C . ALA A 1 88 ? 7.198 7.416 -5.436 1.00 92.19 88 ALA A C 1
ATOM 694 O O . ALA A 1 88 ? 7.612 7.274 -6.586 1.00 92.19 88 ALA A O 1
ATOM 695 N N . ARG A 1 89 ? 7.184 8.615 -4.830 1.00 90.75 89 ARG A N 1
ATOM 696 C CA . ARG A 1 89 ? 7.649 9.856 -5.478 1.00 90.75 89 ARG A CA 1
ATOM 697 C C . ARG A 1 89 ? 9.122 9.789 -5.877 1.00 90.75 89 ARG A C 1
ATOM 699 O O . ARG A 1 89 ? 9.466 10.129 -7.007 1.00 90.75 89 ARG A O 1
ATOM 706 N N . ALA A 1 90 ? 9.985 9.316 -4.978 1.00 88.31 90 ALA A N 1
ATOM 707 C CA . ALA A 1 90 ? 11.414 9.181 -5.251 1.00 88.31 90 ALA A CA 1
ATOM 708 C C . ALA A 1 90 ? 11.702 8.185 -6.390 1.00 88.31 90 ALA A C 1
ATOM 710 O O . ALA A 1 90 ? 12.573 8.438 -7.222 1.00 88.31 90 ALA A O 1
ATOM 711 N N . GLY A 1 91 ? 10.947 7.083 -6.462 1.00 78.75 91 GLY A N 1
ATOM 712 C CA . GLY A 1 91 ? 11.034 6.115 -7.557 1.00 78.75 91 GLY A CA 1
ATOM 713 C C . GLY A 1 91 ? 10.731 6.748 -8.917 1.00 78.75 91 GLY A C 1
ATOM 714 O O . GLY A 1 91 ? 11.524 6.597 -9.846 1.00 78.75 91 GLY A O 1
ATOM 715 N N . VAL A 1 92 ? 9.651 7.531 -9.011 1.00 73.19 92 VAL A N 1
ATOM 716 C CA . VAL A 1 92 ? 9.269 8.259 -10.237 1.00 73.19 92 VAL A CA 1
ATOM 717 C C . VAL A 1 92 ? 10.340 9.268 -10.659 1.00 73.19 92 VAL A C 1
ATOM 719 O O . VAL A 1 92 ? 10.692 9.319 -11.834 1.00 73.19 92 VAL A O 1
ATOM 722 N N . MET A 1 93 ? 10.910 10.028 -9.718 1.00 63.19 93 MET A N 1
ATOM 723 C CA . MET A 1 93 ? 11.979 10.990 -10.029 1.00 63.19 93 MET A CA 1
ATOM 724 C C . MET A 1 93 ? 13.255 10.312 -10.542 1.00 63.19 93 MET A C 1
ATOM 726 O O . MET A 1 93 ? 13.921 10.860 -11.413 1.00 63.19 93 MET A O 1
ATOM 730 N N . SER A 1 94 ? 13.586 9.117 -10.042 1.00 62.75 94 SER A N 1
ATOM 731 C CA . SER A 1 94 ? 14.746 8.350 -10.524 1.00 62.75 94 SER A CA 1
ATOM 732 C C . SER A 1 94 ? 14.541 7.728 -11.909 1.00 62.75 94 SER A C 1
ATOM 734 O O . SER A 1 94 ? 15.512 7.437 -12.600 1.00 62.75 94 SER A O 1
ATOM 736 N N . ALA A 1 95 ? 13.283 7.531 -12.312 1.00 60.31 95 ALA A N 1
ATOM 737 C CA . ALA A 1 95 ? 12.908 6.939 -13.591 1.00 60.31 95 ALA A CA 1
ATOM 738 C C . ALA A 1 95 ? 12.790 7.967 -14.728 1.00 60.31 95 ALA A C 1
ATOM 740 O O . ALA A 1 95 ? 12.514 7.576 -15.863 1.00 60.31 95 ALA A O 1
ATOM 741 N N . LEU A 1 96 ? 12.981 9.263 -14.452 1.00 57.34 96 LEU A N 1
ATOM 742 C CA . LEU A 1 96 ? 13.007 10.284 -15.493 1.00 57.34 96 LEU A CA 1
ATOM 743 C C . LEU A 1 96 ? 14.301 10.111 -16.309 1.00 57.34 96 LEU A C 1
ATOM 745 O O . LEU A 1 96 ? 15.385 10.290 -15.746 1.00 57.34 96 LEU A O 1
ATOM 749 N N . PRO A 1 97 ? 14.234 9.750 -17.606 1.00 60.25 97 PRO A N 1
ATOM 750 C CA . PRO A 1 97 ? 15.424 9.755 -18.439 1.00 60.25 97 PRO A CA 1
ATOM 751 C C . PRO A 1 97 ? 15.986 11.175 -18.463 1.00 60.25 97 PRO A C 1
ATOM 753 O O . PRO A 1 97 ? 15.225 12.137 -18.581 1.00 60.25 97 PRO A O 1
ATOM 756 N N . ASP A 1 98 ? 17.310 11.287 -18.355 1.00 62.62 98 ASP A N 1
ATOM 757 C CA . ASP A 1 98 ? 18.058 12.520 -18.594 1.00 62.62 98 ASP A CA 1
ATOM 758 C C . ASP A 1 98 ? 17.827 12.928 -20.054 1.00 62.62 98 ASP A C 1
ATOM 760 O O . ASP A 1 98 ? 18.565 12.558 -20.969 1.00 62.62 98 ASP A O 1
ATOM 764 N N . SER A 1 99 ? 16.692 13.577 -20.317 1.00 59.72 99 SER A N 1
ATOM 765 C CA . SER A 1 99 ? 16.415 14.172 -21.607 1.00 59.72 99 SER A CA 1
ATOM 766 C C . SER A 1 99 ? 17.389 15.327 -21.718 1.00 59.72 99 SER A C 1
ATOM 768 O O . SER A 1 99 ? 17.151 16.399 -21.153 1.00 59.72 99 SER A O 1
ATOM 770 N N . ALA A 1 100 ? 18.505 15.066 -22.400 1.00 62.31 100 ALA A N 1
ATOM 771 C CA . ALA A 1 100 ? 19.500 16.066 -22.731 1.00 62.31 100 ALA A CA 1
ATOM 772 C C . ALA A 1 100 ? 18.778 17.357 -23.153 1.00 62.31 100 ALA A C 1
ATOM 774 O O . ALA A 1 100 ? 17.831 17.282 -23.950 1.00 62.31 100 ALA A O 1
ATOM 775 N N . PRO A 1 101 ? 19.170 18.527 -22.612 1.00 63.12 101 PRO A N 1
ATOM 776 C CA . PRO A 1 101 ? 18.547 19.781 -23.002 1.00 63.12 101 PRO A CA 1
ATOM 777 C C . PRO A 1 101 ? 18.597 19.870 -24.529 1.00 63.12 101 PRO A C 1
ATOM 779 O O . PRO A 1 101 ? 19.634 19.513 -25.102 1.00 63.12 101 PRO A O 1
ATOM 782 N N . PRO A 1 102 ? 17.512 20.297 -25.210 1.00 59.59 102 PRO A N 1
ATOM 783 C CA . PRO A 1 102 ? 17.564 20.483 -26.648 1.00 59.59 102 PRO A CA 1
ATOM 784 C C . PRO A 1 102 ? 18.753 21.395 -26.908 1.00 59.59 102 PRO A C 1
ATOM 786 O O . PRO A 1 102 ? 18.802 22.519 -26.398 1.00 59.59 102 PRO A O 1
ATOM 789 N N . VAL A 1 103 ? 19.751 20.853 -27.605 1.00 62.06 103 VAL A N 1
ATOM 790 C CA . VAL A 1 103 ? 20.998 21.540 -27.913 1.00 62.06 103 VAL A CA 1
ATOM 791 C C . VAL A 1 103 ? 20.610 22.677 -28.846 1.00 62.06 103 VAL A C 1
ATOM 793 O O . VAL A 1 103 ? 20.579 22.540 -30.064 1.00 62.06 103 VAL A O 1
ATOM 796 N N . THR A 1 104 ? 20.202 23.798 -28.260 1.00 61.72 104 THR A N 1
ATOM 797 C CA . THR A 1 104 ? 20.011 25.045 -28.975 1.00 61.72 104 THR A CA 1
ATOM 798 C C . THR A 1 104 ? 21.419 25.514 -29.268 1.00 61.72 104 THR A C 1
ATOM 800 O O . THR A 1 104 ? 22.080 26.146 -28.447 1.00 61.72 104 THR A O 1
ATOM 803 N N . LEU A 1 105 ? 21.915 25.094 -30.430 1.00 54.69 105 LEU A N 1
ATOM 804 C CA . LEU A 1 105 ? 23.121 25.620 -31.039 1.00 54.69 105 LEU A CA 1
ATOM 805 C C . LEU A 1 105 ? 22.844 27.108 -31.276 1.00 54.69 105 LEU A C 1
ATOM 807 O O . LEU A 1 105 ? 22.305 27.509 -32.304 1.00 54.69 105 LEU A O 1
ATOM 811 N N . ARG A 1 106 ? 23.093 27.923 -30.245 1.00 62.34 106 ARG A N 1
ATOM 812 C CA . ARG A 1 106 ? 23.083 29.376 -30.346 1.00 62.34 106 ARG A CA 1
ATOM 813 C C . ARG A 1 106 ? 24.261 29.741 -31.226 1.00 62.34 106 ARG A C 1
ATOM 815 O O . ARG A 1 106 ? 25.392 29.816 -30.759 1.00 62.34 106 ARG A O 1
ATOM 822 N N . ASP A 1 107 ? 23.952 29.915 -32.500 1.00 54.19 107 ASP A N 1
ATOM 823 C CA . ASP A 1 107 ? 24.827 30.500 -33.498 1.00 54.19 107 ASP A CA 1
ATOM 824 C C . ASP A 1 107 ? 25.225 31.913 -33.024 1.00 54.19 107 ASP A C 1
ATOM 826 O O . ASP A 1 107 ? 24.356 32.786 -32.876 1.00 54.19 107 ASP A O 1
ATOM 830 N N . PRO A 1 108 ? 26.496 32.160 -32.667 1.00 52.94 108 PRO A N 1
ATOM 831 C CA . PRO A 1 108 ? 26.904 33.440 -32.132 1.00 52.94 108 PRO A CA 1
ATOM 832 C C . PRO A 1 108 ? 27.273 34.344 -33.305 1.00 52.94 108 PRO A C 1
ATOM 834 O O . PRO A 1 108 ? 28.426 34.345 -33.711 1.00 52.94 108 PRO A O 1
ATOM 837 N N . LEU A 1 109 ? 26.294 35.082 -33.849 1.00 51.12 109 LEU A N 1
ATOM 838 C CA . LEU A 1 109 ? 26.419 36.402 -34.509 1.00 51.12 109 LEU A CA 1
ATOM 839 C C . LEU A 1 109 ? 25.272 36.632 -35.506 1.00 51.12 109 LEU A C 1
ATOM 841 O O . LEU A 1 109 ? 25.436 36.411 -36.700 1.00 51.12 109 LEU A O 1
ATOM 845 N N . ARG A 1 110 ? 24.156 37.216 -35.054 1.00 48.91 110 ARG A N 1
ATOM 846 C CA . ARG A 1 110 ? 23.413 38.197 -35.867 1.00 48.91 110 ARG A CA 1
ATOM 847 C C . ARG A 1 110 ? 22.772 39.261 -34.981 1.00 48.91 110 ARG A C 1
ATOM 849 O O . ARG A 1 110 ? 21.656 39.112 -34.497 1.00 48.91 110 ARG A O 1
ATOM 856 N N . LEU A 1 111 ? 23.500 40.365 -34.807 1.00 46.16 111 LEU A N 1
ATOM 857 C CA . LEU A 1 111 ? 22.898 41.674 -34.571 1.00 46.16 111 LEU A CA 1
ATOM 858 C C . LEU A 1 111 ? 22.148 42.079 -35.849 1.00 46.16 111 LEU A C 1
ATOM 860 O O . LEU A 1 111 ? 22.782 42.454 -36.830 1.00 46.16 111 LEU A O 1
ATOM 864 N N . ALA A 1 112 ? 20.821 42.013 -35.829 1.00 39.12 112 ALA A N 1
ATOM 865 C CA . ALA A 1 112 ? 19.955 42.892 -36.610 1.00 39.12 112 ALA A CA 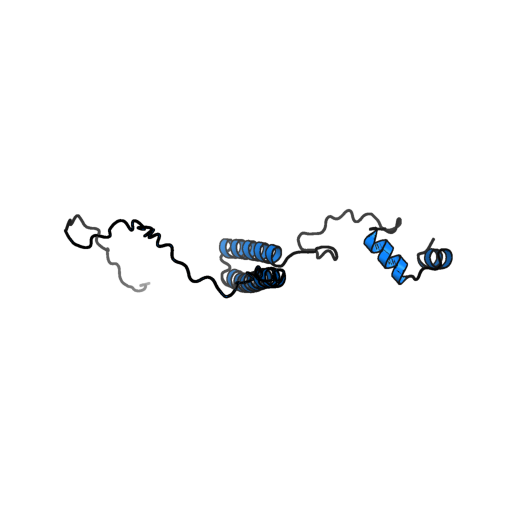1
ATOM 866 C C . ALA A 1 112 ? 18.521 42.804 -36.069 1.00 39.12 112 ALA A C 1
ATOM 868 O O . ALA A 1 112 ? 17.810 41.840 -36.323 1.00 39.12 112 ALA A O 1
ATOM 869 N N . SER A 1 113 ? 18.153 43.818 -35.283 1.00 40.69 113 SER A N 1
ATOM 870 C CA . SER A 1 113 ? 16.854 44.501 -35.283 1.00 40.69 113 SER A CA 1
ATOM 871 C C . SER A 1 113 ? 15.653 43.743 -35.863 1.00 40.69 113 SER A C 1
ATOM 873 O O . SER A 1 113 ? 15.537 43.635 -37.081 1.00 40.69 113 SER A O 1
ATOM 875 N N . SER A 1 114 ? 14.678 43.411 -35.014 1.00 37.50 114 SER A N 1
ATOM 876 C CA . SER A 1 114 ? 13.261 43.716 -35.270 1.00 37.50 114 SER A CA 1
ATOM 877 C C . SER A 1 114 ? 12.514 43.804 -33.940 1.00 37.50 114 SER A C 1
ATOM 879 O O . SER A 1 114 ? 12.607 42.928 -33.085 1.00 37.50 114 SER A O 1
ATOM 881 N N . HIS A 1 115 ? 11.879 44.951 -33.760 1.00 45.19 115 HIS A N 1
ATOM 882 C CA . HIS A 1 115 ? 11.135 45.401 -32.599 1.00 45.19 115 HIS A CA 1
ATOM 883 C C . HIS A 1 115 ? 9.689 44.949 -32.761 1.00 45.19 115 HIS A C 1
ATOM 885 O O . HIS A 1 115 ? 9.033 45.443 -33.670 1.00 45.19 115 HIS A O 1
ATOM 891 N N . GLU A 1 116 ? 9.189 44.057 -31.907 1.00 41.31 116 GLU A N 1
ATOM 892 C CA . GLU A 1 116 ? 7.757 43.748 -31.846 1.00 41.31 116 GLU A CA 1
ATOM 893 C C . GLU A 1 116 ? 7.346 43.594 -30.380 1.00 41.31 116 GLU A C 1
ATOM 895 O O . GLU A 1 116 ? 7.536 42.561 -29.739 1.00 41.31 116 GLU A O 1
ATOM 900 N N . GLU A 1 117 ? 6.843 44.701 -29.838 1.00 49.97 117 GLU A N 1
ATOM 901 C CA . GLU A 1 117 ? 6.091 44.764 -28.595 1.00 49.97 117 GLU A CA 1
ATOM 902 C C . GLU A 1 117 ? 4.873 43.843 -28.686 1.00 49.97 117 GLU A C 1
ATOM 904 O O . GLU A 1 117 ? 4.041 43.952 -29.585 1.00 49.97 117 GLU A O 1
ATOM 909 N N . THR A 1 118 ? 4.713 42.959 -27.709 1.00 41.19 118 THR A N 1
ATOM 910 C CA . THR A 1 118 ? 3.397 42.425 -27.358 1.00 41.19 118 THR A CA 1
ATOM 911 C C . THR A 1 118 ? 3.349 42.311 -25.844 1.00 41.19 118 THR A C 1
ATOM 913 O O . THR A 1 118 ? 3.744 41.314 -25.242 1.00 41.19 118 THR A O 1
ATOM 916 N N . CYS A 1 119 ? 2.911 43.399 -25.216 1.00 41.12 119 CYS A N 1
ATOM 917 C CA . CYS A 1 119 ? 2.517 43.419 -23.819 1.00 41.12 119 CYS A CA 1
ATOM 918 C C . CYS A 1 119 ? 1.244 42.575 -23.688 1.00 41.12 119 CYS A C 1
ATOM 920 O O . CYS A 1 119 ? 0.159 43.038 -24.032 1.00 41.12 119 CYS A O 1
ATOM 922 N N . ASN A 1 120 ? 1.366 41.330 -23.222 1.00 51.94 120 ASN A N 1
ATOM 923 C CA . ASN A 1 120 ? 0.199 40.557 -22.806 1.00 51.94 120 ASN A CA 1
ATOM 924 C C . ASN A 1 120 ? -0.314 41.122 -21.478 1.00 51.94 120 ASN A C 1
ATOM 926 O O . ASN A 1 120 ? 0.162 40.778 -20.395 1.00 51.94 120 ASN A O 1
ATOM 930 N N . ASP A 1 121 ? -1.283 42.020 -21.613 1.00 45.91 121 ASP A N 1
ATOM 931 C CA . ASP A 1 121 ? -2.087 42.602 -20.551 1.00 45.91 121 ASP A CA 1
ATOM 932 C C . ASP A 1 121 ? -2.928 41.495 -19.894 1.00 45.91 121 ASP A C 1
ATOM 934 O O . ASP A 1 121 ? -3.959 41.050 -20.407 1.00 45.91 121 ASP A O 1
ATOM 938 N N . SER A 1 122 ? -2.424 40.955 -18.784 1.00 48.84 122 SER A N 1
ATOM 939 C CA . SER A 1 122 ? -3.160 39.981 -17.982 1.00 48.84 122 SER A CA 1
ATOM 940 C C . SER A 1 122 ? -4.130 40.737 -17.091 1.00 48.84 122 SER A C 1
ATOM 942 O O . SER A 1 122 ? -3.761 41.285 -16.055 1.00 48.84 122 SER A O 1
ATOM 944 N N . ASN A 1 123 ? -5.380 40.736 -17.533 1.00 51.34 123 ASN A N 1
ATOM 945 C CA . ASN A 1 123 ? -6.552 41.279 -16.872 1.00 51.34 123 ASN A CA 1
ATOM 946 C C . ASN A 1 123 ? -6.739 40.673 -15.462 1.00 51.34 123 ASN A C 1
ATOM 948 O O . ASN A 1 123 ? -7.449 39.685 -15.272 1.00 51.34 123 ASN A O 1
ATOM 952 N N . ALA A 1 124 ? -6.081 41.255 -14.458 1.00 43.41 124 ALA A N 1
ATOM 953 C CA . ALA A 1 124 ? -6.386 41.035 -13.053 1.00 43.41 124 ALA A CA 1
ATOM 954 C C . ALA A 1 124 ? -7.565 41.942 -12.685 1.00 43.41 124 ALA A C 1
ATOM 956 O O . ALA A 1 124 ? -7.388 43.107 -12.327 1.00 43.41 124 ALA A O 1
ATOM 957 N N . PHE A 1 125 ? -8.781 41.406 -12.799 1.00 36.59 125 PHE A N 1
ATOM 958 C CA . PHE A 1 125 ? -9.987 42.066 -12.310 1.00 36.59 125 PHE A CA 1
ATOM 959 C C . PHE A 1 125 ? -9.855 42.360 -10.807 1.00 36.59 125 PHE A C 1
ATOM 961 O O . PHE A 1 125 ? -9.935 41.481 -9.952 1.00 36.59 125 PHE A O 1
ATOM 968 N N . SER A 1 126 ? -9.605 43.638 -10.539 1.00 44.12 126 SER A N 1
ATOM 969 C CA . SER A 1 126 ? -10.102 44.475 -9.451 1.00 44.12 126 SER A CA 1
ATOM 970 C C . SER A 1 126 ? -10.452 43.793 -8.127 1.00 44.12 126 SER A C 1
ATOM 972 O O . SER A 1 126 ? -11.544 43.267 -7.930 1.00 44.12 126 SER A O 1
ATOM 974 N N . LYS A 1 127 ? -9.589 44.015 -7.135 1.00 50.03 127 LYS A N 1
ATOM 975 C CA . LYS A 1 127 ? -10.022 44.182 -5.746 1.00 50.03 127 LYS A CA 1
ATOM 976 C C . LYS A 1 127 ? -10.307 45.667 -5.503 1.00 50.03 127 LYS A C 1
ATOM 978 O O . LYS A 1 127 ? -9.355 46.445 -5.512 1.00 50.03 127 LYS A O 1
ATOM 983 N N . PRO A 1 128 ? -11.547 46.086 -5.211 1.00 42.28 128 PRO A N 1
ATOM 984 C CA . PRO A 1 128 ? -11.766 47.302 -4.454 1.00 42.28 128 PRO A CA 1
ATOM 985 C C . PRO A 1 128 ? -11.869 46.957 -2.968 1.00 42.28 128 PRO A C 1
ATOM 987 O O . PRO A 1 128 ? -12.698 46.167 -2.518 1.00 42.28 128 PRO A O 1
ATOM 990 N N . ALA A 1 129 ? -10.961 47.555 -2.209 1.00 39.75 129 ALA A N 1
ATOM 991 C CA . ALA A 1 129 ? -11.107 47.738 -0.782 1.00 39.75 129 ALA A CA 1
ATOM 992 C C . ALA A 1 129 ? -12.254 48.723 -0.489 1.00 39.75 129 ALA A C 1
ATOM 994 O O . ALA A 1 129 ? -12.419 49.697 -1.217 1.00 39.75 129 ALA A O 1
ATOM 995 N N . GLY A 1 130 ? -12.938 48.525 0.642 1.00 36.56 130 GLY A N 1
ATOM 996 C CA . GLY A 1 130 ? -13.449 49.639 1.444 1.00 36.56 130 GLY A CA 1
ATOM 997 C C . GLY A 1 130 ? -14.967 49.815 1.533 1.00 36.56 130 GLY A C 1
ATOM 998 O O . GLY A 1 130 ? -15.569 50.428 0.666 1.00 36.56 130 GLY A O 1
ATOM 999 N N . ALA A 1 131 ? -15.491 49.395 2.692 1.00 38.53 131 ALA A N 1
ATOM 1000 C CA . ALA A 1 131 ? -16.542 50.031 3.501 1.00 38.53 131 ALA A CA 1
ATOM 1001 C C . ALA A 1 131 ? -17.977 50.171 2.947 1.00 38.53 131 ALA A C 1
ATOM 1003 O O . ALA A 1 131 ? -18.244 51.000 2.088 1.00 38.53 131 ALA A O 1
ATOM 1004 N N . ALA A 1 132 ? -18.936 49.497 3.596 1.00 35.91 132 ALA A N 1
ATOM 1005 C CA . ALA A 1 132 ? -19.939 50.143 4.461 1.00 35.91 132 ALA A CA 1
ATOM 1006 C C . ALA A 1 132 ? -20.901 49.107 5.081 1.00 35.91 132 ALA A C 1
ATOM 1008 O O . ALA A 1 132 ? -21.177 48.066 4.494 1.00 35.91 132 ALA A O 1
ATOM 1009 N N . SER A 1 133 ? -21.366 49.431 6.288 1.00 45.22 133 SER A N 1
ATOM 1010 C CA . SER A 1 133 ? -22.273 48.704 7.179 1.00 45.22 133 SER A CA 1
ATOM 1011 C C . SER A 1 133 ? -23.483 48.030 6.539 1.00 45.22 133 SER A C 1
ATOM 1013 O O . SER A 1 133 ? -24.141 48.621 5.687 1.00 45.22 133 SER A O 1
ATOM 1015 N N . GLN A 1 134 ? -23.881 46.903 7.136 1.00 48.56 134 GLN A N 1
ATOM 101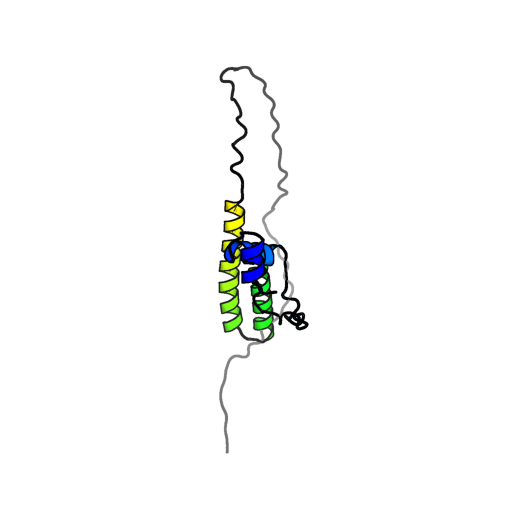6 C CA . GLN A 1 134 ? -25.259 46.680 7.583 1.00 48.56 134 GLN A CA 1
ATOM 1017 C C . GLN A 1 134 ? -25.272 45.646 8.723 1.00 48.56 134 GLN A C 1
ATOM 1019 O O . GLN A 1 134 ? -25.016 44.463 8.512 1.00 48.56 134 GLN A O 1
ATOM 1024 N N . ASP A 1 135 ? -25.521 46.147 9.937 1.00 43.50 135 ASP A N 1
ATOM 1025 C CA . ASP A 1 135 ? -26.119 45.416 11.058 1.00 43.50 135 ASP A CA 1
ATOM 1026 C C . ASP A 1 135 ? -27.353 44.654 10.582 1.00 43.50 135 ASP A C 1
ATOM 1028 O O . ASP A 1 135 ? -28.175 45.276 9.920 1.00 43.50 135 ASP A O 1
ATOM 1032 N N . LEU A 1 136 ? -27.514 43.390 10.988 1.00 51.72 136 LEU A N 1
ATOM 1033 C CA . LEU A 1 136 ? -28.784 42.837 11.476 1.00 51.72 136 LEU A CA 1
ATOM 1034 C C . LEU A 1 136 ? -28.521 41.563 12.308 1.00 51.72 136 LEU A C 1
ATOM 1036 O O . LEU A 1 136 ? -28.153 40.514 11.790 1.00 51.72 136 LEU A O 1
ATOM 1040 N N . ASP A 1 137 ? -28.777 41.715 13.605 1.00 44.09 137 ASP A N 1
ATOM 1041 C CA . ASP A 1 137 ? -29.391 40.752 14.522 1.00 44.09 137 ASP A CA 1
ATOM 1042 C C . ASP A 1 137 ? -28.658 39.469 14.973 1.00 44.09 137 ASP A C 1
ATOM 1044 O O . ASP A 1 137 ? -28.688 38.409 14.356 1.00 44.09 137 ASP A O 1
ATOM 1048 N N . SER A 1 138 ? -28.139 39.573 16.201 1.00 51.12 138 SER A N 1
ATOM 1049 C CA . SER A 1 138 ? -28.612 38.800 17.359 1.00 51.12 138 SER A CA 1
ATOM 1050 C C . SER A 1 138 ? -28.659 37.271 17.253 1.00 51.12 138 SER A C 1
ATOM 1052 O O . SER A 1 138 ? -29.708 36.696 16.985 1.00 51.12 138 SER A O 1
ATOM 1054 N N . LEU A 1 139 ? -27.597 36.603 17.718 1.00 52.28 139 LEU A N 1
ATOM 1055 C CA . LEU A 1 139 ? -27.750 35.385 18.523 1.00 52.28 139 LEU A CA 1
ATOM 1056 C C . LEU A 1 139 ? -26.796 35.440 19.724 1.00 52.28 139 LEU A C 1
ATOM 1058 O O . LEU A 1 139 ? -25.575 35.401 19.589 1.00 52.28 139 LEU A O 1
ATOM 1062 N N . HIS A 1 140 ? -27.388 35.573 20.912 1.00 54.53 140 HIS A N 1
ATOM 1063 C CA . HIS A 1 140 ? -26.712 35.546 22.205 1.00 54.53 140 HIS A CA 1
ATOM 1064 C C . HIS A 1 140 ? -25.998 34.201 22.437 1.00 54.53 140 HIS A C 1
ATOM 1066 O O . HIS A 1 140 ? -26.623 33.151 22.265 1.00 54.53 140 HIS A O 1
ATOM 1072 N N . PRO A 1 141 ? -24.752 34.190 22.942 1.00 46.31 141 PRO A N 1
ATOM 1073 C CA . PRO A 1 141 ? -24.219 33.025 23.628 1.00 46.31 141 PRO A CA 1
ATOM 1074 C C . PRO A 1 141 ? -24.918 32.932 24.989 1.00 46.31 141 PRO A C 1
ATOM 1076 O O . PRO A 1 141 ? -24.688 33.762 25.871 1.00 46.31 141 PRO A O 1
ATOM 1079 N N . ILE A 1 142 ? -25.799 31.946 25.171 1.00 49.38 142 ILE A N 1
ATOM 1080 C CA . ILE A 1 142 ? -26.283 31.613 26.511 1.00 49.38 142 ILE A CA 1
ATOM 1081 C C . ILE A 1 142 ? -25.135 30.916 27.241 1.00 49.38 142 ILE A C 1
ATOM 1083 O O . ILE A 1 142 ? -24.771 29.779 26.948 1.00 49.38 142 ILE A O 1
ATOM 1087 N N . PHE A 1 143 ? -24.564 31.659 28.183 1.00 45.88 143 PHE A N 1
ATOM 1088 C CA . PHE A 1 143 ? -23.716 31.174 29.257 1.00 45.88 143 PHE A CA 1
ATOM 1089 C C . PHE A 1 143 ? -24.364 29.986 29.973 1.00 45.88 143 PHE A C 1
ATOM 1091 O O . PHE A 1 143 ? -25.536 30.034 30.340 1.00 45.88 143 PHE A O 1
ATOM 1098 N N . SER A 1 144 ? -23.573 28.964 30.280 1.00 53.28 144 SER A N 1
ATOM 1099 C CA . SER A 1 144 ? -23.755 28.170 31.498 1.00 53.28 144 SER A CA 1
ATOM 1100 C C . SER A 1 144 ? -22.393 27.627 31.905 1.00 53.28 144 SER A C 1
ATOM 1102 O O . SER A 1 144 ? -21.940 26.583 31.444 1.00 53.28 144 SER A O 1
ATOM 1104 N N . GLU A 1 145 ? -21.712 28.420 32.724 1.00 46.94 145 GLU A N 1
ATOM 1105 C CA . GLU A 1 145 ? -20.469 28.071 33.396 1.00 46.94 145 GLU A CA 1
ATOM 1106 C C . GLU A 1 145 ? -20.798 27.413 34.756 1.00 46.94 145 GLU A C 1
ATOM 1108 O O . GLU A 1 145 ? -21.601 27.938 35.519 1.00 46.94 145 GLU A O 1
ATOM 1113 N N . SER A 1 146 ? -20.149 26.273 35.024 1.00 45.62 146 SER A N 1
ATOM 1114 C CA . SER A 1 146 ? -19.677 25.746 36.325 1.00 45.62 146 SER A CA 1
ATOM 1115 C C . SER A 1 146 ? -20.613 25.421 37.522 1.00 45.62 146 SER A C 1
ATOM 1117 O O . SER A 1 146 ? -20.961 26.305 38.292 1.00 45.62 146 SER A O 1
ATOM 1119 N N . ASN A 1 147 ? -20.745 24.095 37.778 1.00 44.03 147 ASN A N 1
ATOM 1120 C CA . ASN A 1 147 ? -20.331 23.318 38.995 1.00 44.03 147 ASN A CA 1
ATOM 1121 C C . ASN A 1 147 ? -21.048 23.554 40.369 1.00 44.03 147 ASN A C 1
ATOM 1123 O O . ASN A 1 147 ? -21.664 24.600 40.520 1.00 44.03 147 ASN A O 1
ATOM 1127 N N . PRO A 1 148 ? -20.894 22.740 41.462 1.00 55.25 148 PRO A N 1
ATOM 1128 C CA . PRO A 1 148 ? -20.589 21.302 41.687 1.00 55.25 148 PRO A CA 1
ATOM 1129 C C . PRO A 1 148 ? -21.580 20.521 42.625 1.00 55.25 148 PRO A C 1
ATOM 1131 O O . PRO A 1 148 ? -22.223 21.104 43.486 1.00 55.25 148 PRO A O 1
ATOM 1134 N N . ALA A 1 149 ? -21.526 19.177 42.535 1.00 57.69 149 ALA A N 1
ATOM 1135 C CA . ALA A 1 149 ? -21.574 18.129 43.596 1.00 57.69 149 ALA A CA 1
ATOM 1136 C C . ALA A 1 149 ? -22.812 17.900 44.534 1.00 57.69 149 ALA A C 1
ATOM 1138 O O . ALA A 1 149 ? -23.621 18.794 44.750 1.00 57.69 149 ALA A O 1
ATOM 1139 N N . PRO A 1 150 ? -22.975 16.663 45.079 1.00 64.06 150 PRO A N 1
ATOM 1140 C CA . PRO A 1 150 ? -24.240 16.104 45.576 1.00 64.06 150 PRO A CA 1
ATOM 1141 C C . PRO A 1 150 ? -24.461 16.280 47.088 1.00 64.06 150 PRO A C 1
ATOM 1143 O O . PRO A 1 150 ? -23.520 16.485 47.853 1.00 64.06 150 PRO A O 1
ATOM 1146 N N . SER A 1 151 ? -25.711 16.139 47.536 1.00 57.59 151 SER A N 1
ATOM 1147 C CA . SER A 1 151 ? -26.077 16.066 48.957 1.00 57.59 151 SER A CA 1
ATOM 1148 C C . SER A 1 151 ? -27.060 14.916 49.194 1.00 57.59 151 SER A C 1
ATOM 1150 O O . SER A 1 151 ? -28.184 14.946 48.700 1.00 57.59 151 SER A O 1
ATOM 1152 N N . ASP A 1 152 ? -26.570 13.920 49.926 1.00 49.34 152 ASP A N 1
ATOM 1153 C CA . ASP A 1 152 ? -27.276 12.809 50.587 1.00 49.34 152 ASP A CA 1
ATOM 1154 C C . ASP A 1 152 ? -28.147 13.337 51.757 1.00 49.34 152 ASP A C 1
ATOM 1156 O O . ASP A 1 152 ? -27.949 14.487 52.179 1.00 49.34 152 ASP A O 1
ATOM 1160 N N .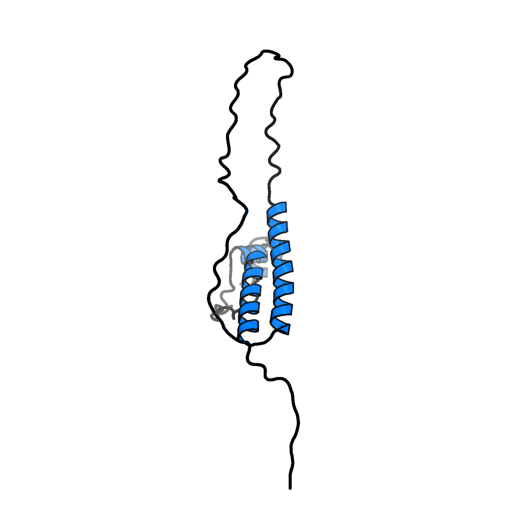 PRO A 1 153 ? -29.126 12.569 52.276 1.00 69.38 153 PRO A N 1
ATOM 1161 C CA . PRO A 1 153 ? -28.849 11.443 53.190 1.00 69.38 153 PRO A CA 1
ATOM 1162 C C . PRO A 1 153 ? -29.599 10.129 52.922 1.00 69.38 153 PRO A C 1
ATOM 1164 O O . PRO A 1 153 ? -30.714 10.159 52.351 1.00 69.38 153 PRO A O 1
#

pLDDT: mean 70.94, std 20.5, range [35.91, 98.38]

Sequence (153 aa):
MTAAQVCQRYDISLSSFRLHARVGGWRRMDQPASEIPPEPGEYHPDDNVSFADLADQAFLNIRRALGAGRASEASTWMRVYDKLADRARAGVMSALPDSAPPVTLRDPLRLASSHEETCNDSNAFSKPAGAASQDLDSLHPIFSESNPAPSDP

Foldseek 3Di:
DDLVVVCVVVVHDSVVSVVCCVVVVPDDPPPPDCPDDPDVPDDDPPPPDALVNVLVVLVVQLVVCVVVVNVVSNVVSVVSNVVSVVVNVVVVVVPDPPPPDPPPPPPPDDDDDDDDDDDPPDDPPDDDDDDDDDDDDDDDDDDDDDDDDDDDD

Secondary structure (DSSP, 8-state):
--HHHHHHHHT--HHHHHHHHHHTT---TTSPP--SPPPTT---TT----HHHHHHHHHHHHHHHHHTT-HHHHHHHHHHHHHHHHHHHHHHHHTS-----------S---------------------------------------------

Radius of gyration: 35.1 Å; chains: 1; bounding box: 56×89×90 Å